Protein AF-A0A968JIL6-F1 (afdb_monomer_lite)

Structure (mmCIF, N/CA/C/O backbone):
data_AF-A0A968JIL6-F1
#
_entry.id   AF-A0A968JIL6-F1
#
loop_
_atom_site.group_PDB
_atom_site.id
_atom_site.type_symbol
_atom_site.label_atom_id
_atom_site.label_alt_id
_atom_site.label_comp_id
_atom_site.label_asym_id
_atom_site.label_entity_id
_atom_site.label_seq_id
_atom_site.pdbx_PDB_ins_code
_atom_site.Cartn_x
_atom_site.Cartn_y
_atom_site.Cartn_z
_atom_site.occupancy
_atom_site.B_iso_or_equiv
_atom_site.auth_seq_id
_atom_site.auth_comp_id
_atom_site.auth_asym_id
_atom_site.auth_atom_id
_atom_site.pdbx_PDB_model_num
ATOM 1 N N . MET A 1 1 ? 20.412 -13.135 -24.486 1.00 54.09 1 MET A N 1
ATOM 2 C CA . MET A 1 1 ? 20.621 -11.666 -24.495 1.00 54.09 1 MET A CA 1
ATOM 3 C C . MET A 1 1 ? 20.698 -11.055 -25.895 1.00 54.09 1 MET A C 1
ATOM 5 O O . MET A 1 1 ? 20.389 -9.881 -26.008 1.00 54.09 1 MET A O 1
ATOM 9 N N . LYS A 1 2 ? 21.068 -11.804 -26.952 1.00 57.59 2 LYS A N 1
ATOM 10 C CA . LYS A 1 2 ? 21.116 -11.286 -28.336 1.00 57.59 2 LYS A CA 1
ATOM 11 C C . LYS A 1 2 ? 19.761 -10.746 -28.823 1.00 57.59 2 LYS A C 1
ATOM 13 O O . LYS A 1 2 ? 19.690 -9.597 -29.221 1.00 57.59 2 LYS A O 1
ATOM 18 N N . MET A 1 3 ? 18.689 -11.516 -28.613 1.00 59.88 3 MET A N 1
ATOM 19 C CA . MET A 1 3 ? 17.320 -11.140 -28.994 1.00 59.88 3 MET A CA 1
ATOM 20 C C . MET A 1 3 ? 16.848 -9.838 -28.305 1.00 59.88 3 MET A C 1
ATOM 22 O O . MET A 1 3 ? 16.434 -8.901 -28.970 1.00 59.88 3 MET A O 1
ATOM 26 N N . TYR A 1 4 ? 17.044 -9.681 -26.989 1.00 59.09 4 TYR A N 1
ATOM 27 C CA . TYR A 1 4 ? 16.689 -8.431 -26.289 1.00 59.09 4 TYR A CA 1
ATOM 28 C C . TYR A 1 4 ? 17.515 -7.208 -26.716 1.00 59.09 4 TYR A C 1
ATOM 30 O O . TYR A 1 4 ? 17.026 -6.083 -26.662 1.00 59.09 4 TYR A O 1
ATOM 38 N N . ARG A 1 5 ? 18.759 -7.422 -27.160 1.00 60.75 5 ARG A N 1
ATOM 39 C CA . ARG A 1 5 ? 19.648 -6.357 -27.639 1.00 60.75 5 ARG A CA 1
ATOM 40 C C . ARG A 1 5 ? 19.346 -5.958 -29.089 1.00 60.75 5 ARG A C 1
ATOM 42 O O . ARG A 1 5 ? 19.522 -4.796 -29.425 1.00 60.75 5 ARG A O 1
ATOM 49 N N . GLU A 1 6 ? 18.861 -6.896 -29.905 1.00 63.88 6 GLU A N 1
ATOM 50 C CA . GLU A 1 6 ? 18.389 -6.668 -31.281 1.00 63.88 6 GLU A CA 1
ATOM 51 C C . GLU A 1 6 ? 17.061 -5.895 -31.316 1.00 63.88 6 GLU A C 1
ATOM 53 O O . GLU A 1 6 ? 16.893 -5.021 -32.159 1.00 63.88 6 GLU A O 1
ATOM 58 N N . PHE A 1 7 ? 16.156 -6.146 -30.364 1.00 64.38 7 PHE A N 1
ATOM 59 C CA . PHE A 1 7 ? 14.873 -5.436 -30.252 1.00 64.38 7 PHE A CA 1
ATOM 60 C C . PHE A 1 7 ? 14.900 -4.232 -29.290 1.00 64.38 7 PHE A C 1
ATOM 62 O O . PHE A 1 7 ? 13.859 -3.630 -29.035 1.00 64.38 7 PHE A O 1
ATOM 69 N N . GLY A 1 8 ? 16.066 -3.882 -28.729 1.00 63.75 8 GLY A N 1
ATOM 70 C CA . GLY A 1 8 ? 16.237 -2.726 -27.835 1.00 63.75 8 GLY A CA 1
ATOM 71 C C . GLY A 1 8 ? 15.401 -2.766 -26.547 1.00 63.75 8 GLY A C 1
ATOM 72 O O . GLY A 1 8 ? 15.274 -1.752 -25.869 1.00 63.75 8 GLY A O 1
ATOM 73 N N . VAL A 1 9 ? 14.816 -3.914 -26.199 1.00 62.34 9 VAL A N 1
ATOM 74 C CA . VAL A 1 9 ? 13.886 -4.063 -25.073 1.00 62.34 9 VAL A CA 1
ATOM 75 C C . VAL A 1 9 ? 14.630 -4.399 -23.787 1.00 62.34 9 VAL A C 1
ATOM 77 O O . VAL A 1 9 ? 15.361 -5.387 -23.706 1.00 62.34 9 VAL A O 1
ATOM 80 N N . ASN A 1 10 ? 14.405 -3.589 -22.749 1.00 64.31 10 ASN A N 1
ATOM 81 C CA . ASN A 1 10 ? 14.932 -3.842 -21.414 1.00 64.31 10 ASN A CA 1
ATOM 82 C C . ASN A 1 10 ? 13.965 -4.753 -20.629 1.00 64.31 10 ASN A C 1
ATOM 84 O O . ASN A 1 10 ? 12.862 -4.307 -20.302 1.00 64.31 10 ASN A O 1
ATOM 88 N N . PRO A 1 11 ? 14.355 -5.990 -20.262 1.00 62.59 11 PRO A N 1
ATOM 89 C CA . PRO A 1 11 ? 13.502 -6.889 -19.479 1.00 62.59 11 PRO A CA 1
ATOM 90 C C . PRO A 1 11 ? 13.146 -6.335 -18.087 1.00 62.59 11 PRO A C 1
ATOM 92 O O . PRO A 1 11 ? 12.176 -6.780 -17.483 1.00 62.59 11 PRO A O 1
ATOM 95 N N . LEU A 1 12 ? 13.888 -5.339 -17.586 1.00 69.56 12 LEU A N 1
ATOM 96 C CA . LEU A 1 12 ? 13.619 -4.657 -16.314 1.00 69.56 12 LEU A CA 1
ATOM 97 C C . LEU A 1 12 ? 12.732 -3.408 -16.460 1.00 69.56 12 LEU A C 1
ATOM 99 O O . LEU A 1 12 ? 12.401 -2.764 -15.465 1.00 69.56 12 LEU A O 1
ATOM 103 N N . GLY A 1 13 ? 12.310 -3.055 -17.678 1.00 66.62 13 GLY A N 1
ATOM 104 C CA . GLY A 1 13 ? 11.451 -1.889 -17.911 1.00 66.62 13 GLY A CA 1
ATOM 105 C C . GLY A 1 13 ? 10.107 -1.970 -17.176 1.00 66.62 13 GLY A C 1
ATOM 106 O O . GLY A 1 13 ? 9.560 -0.943 -16.792 1.00 66.62 13 GLY A O 1
ATOM 107 N N . GLY A 1 14 ? 9.608 -3.181 -16.905 1.00 69.25 14 GLY A N 1
ATOM 108 C CA . GLY A 1 14 ? 8.349 -3.392 -16.184 1.00 69.25 14 GLY A CA 1
ATOM 109 C C . GLY A 1 14 ? 8.410 -3.109 -14.678 1.00 69.25 14 GLY A C 1
ATOM 110 O O . GLY A 1 14 ? 7.404 -2.704 -14.102 1.00 69.25 14 GLY A O 1
ATOM 111 N N . CYS A 1 15 ? 9.568 -3.273 -14.024 1.00 75.94 15 CYS A N 1
ATOM 112 C CA . CYS A 1 15 ? 9.707 -3.025 -12.581 1.00 75.94 15 CYS A CA 1
ATOM 113 C C . CYS A 1 15 ? 10.138 -1.588 -12.246 1.00 75.94 15 CYS A C 1
ATOM 115 O O . CYS A 1 15 ? 9.992 -1.150 -11.106 1.00 75.94 15 CYS A O 1
ATOM 117 N N . PHE A 1 16 ? 10.636 -0.830 -13.225 1.00 75.88 16 PHE A N 1
ATOM 118 C CA . PHE A 1 16 ? 11.068 0.557 -13.034 1.00 75.88 16 PHE A CA 1
ATOM 119 C C . PHE A 1 16 ? 9.941 1.506 -12.562 1.00 75.88 16 PHE A C 1
ATOM 121 O O . PHE A 1 16 ? 10.169 2.254 -11.609 1.00 75.88 16 PHE A O 1
ATOM 128 N N . PRO A 1 17 ? 8.706 1.438 -13.103 1.00 77.12 17 PRO A N 1
ATOM 129 C CA . PRO A 1 17 ? 7.586 2.236 -12.599 1.00 77.12 17 PRO A CA 1
ATOM 130 C C . PRO A 1 17 ? 7.229 1.914 -11.144 1.00 77.12 17 PRO A C 1
ATOM 132 O O . PRO A 1 17 ? 6.874 2.809 -10.381 1.00 77.12 17 PRO A O 1
ATOM 135 N N . MET A 1 18 ? 7.366 0.647 -10.734 1.00 78.81 18 MET A N 1
ATOM 136 C CA . MET A 1 18 ? 7.111 0.247 -9.348 1.00 78.81 18 MET A CA 1
ATOM 137 C C . MET A 1 18 ? 8.137 0.862 -8.398 1.00 78.81 18 MET A C 1
ATOM 139 O O . MET A 1 18 ? 7.758 1.384 -7.354 1.00 78.81 18 MET A O 1
ATOM 143 N N . LEU A 1 19 ? 9.420 0.856 -8.773 1.00 81.94 19 LEU A N 1
ATOM 144 C CA . LEU A 1 19 ? 10.487 1.452 -7.966 1.00 81.94 19 LEU A CA 1
ATOM 145 C C . LEU A 1 19 ? 10.309 2.961 -7.794 1.00 81.94 19 LEU A C 1
ATOM 147 O O . LEU A 1 19 ? 10.467 3.466 -6.685 1.00 81.94 19 LEU A O 1
ATOM 151 N N . LEU A 1 20 ? 9.927 3.671 -8.858 1.00 85.56 20 LEU A N 1
ATOM 152 C CA . LEU A 1 20 ? 9.674 5.111 -8.789 1.00 85.56 20 LEU A CA 1
ATOM 153 C C . LEU A 1 20 ? 8.472 5.453 -7.891 1.00 85.56 20 LEU A C 1
ATOM 155 O O . LEU A 1 20 ? 8.445 6.512 -7.272 1.00 85.56 20 LEU A O 1
ATOM 159 N N . GLN A 1 21 ? 7.494 4.552 -7.793 1.00 84.81 21 GLN A N 1
ATOM 160 C CA . GLN A 1 21 ? 6.277 4.735 -7.003 1.00 84.81 21 GLN A CA 1
ATOM 161 C C . GLN A 1 21 ? 6.457 4.363 -5.512 1.00 84.81 21 GLN A C 1
ATOM 163 O O . GLN A 1 21 ? 5.681 4.823 -4.671 1.00 84.81 21 GLN A O 1
ATOM 168 N N . MET A 1 22 ? 7.484 3.582 -5.146 1.00 88.44 22 MET A N 1
ATOM 169 C CA . MET A 1 22 ? 7.766 3.172 -3.755 1.00 88.44 22 MET A CA 1
ATOM 170 C C . MET A 1 22 ? 7.825 4.332 -2.737 1.00 88.44 22 MET A C 1
ATOM 172 O O . MET A 1 22 ? 7.226 4.195 -1.667 1.00 88.44 22 MET A O 1
ATOM 176 N N . PRO A 1 23 ? 8.475 5.483 -3.019 1.00 89.00 23 PRO A N 1
ATOM 177 C CA . PRO A 1 23 ? 8.532 6.603 -2.077 1.00 89.00 23 PRO A CA 1
ATOM 178 C C . PRO A 1 23 ? 7.151 7.171 -1.740 1.00 89.00 23 PRO A C 1
ATOM 180 O O . PRO A 1 23 ? 6.895 7.541 -0.596 1.00 89.00 23 PRO A O 1
ATOM 183 N N . ILE A 1 24 ? 6.244 7.198 -2.720 1.00 88.31 24 ILE A N 1
ATOM 184 C CA . ILE A 1 24 ? 4.881 7.709 -2.541 1.00 88.31 24 ILE A CA 1
ATOM 185 C C . ILE A 1 24 ? 4.081 6.760 -1.643 1.00 88.31 24 ILE A C 1
ATOM 187 O O . ILE A 1 24 ? 3.414 7.214 -0.716 1.00 88.31 24 ILE A O 1
ATOM 191 N N . TRP A 1 25 ? 4.193 5.442 -1.848 1.00 86.81 25 TRP A N 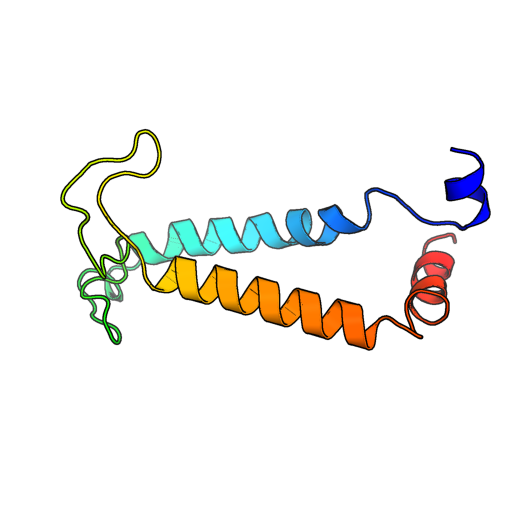1
ATOM 192 C CA . TRP A 1 25 ? 3.568 4.459 -0.952 1.00 86.81 25 TRP A CA 1
ATOM 193 C C . TRP A 1 25 ? 4.075 4.582 0.480 1.00 86.81 25 TRP A C 1
ATOM 195 O O . TRP A 1 25 ? 3.278 4.560 1.417 1.00 86.81 25 TRP A O 1
ATOM 205 N N . PHE A 1 26 ? 5.386 4.750 0.654 1.00 87.62 26 PHE A N 1
ATOM 206 C CA . PHE A 1 26 ? 5.977 4.911 1.977 1.00 87.62 26 PHE A CA 1
ATOM 207 C C . PHE A 1 26 ? 5.486 6.188 2.673 1.00 87.62 26 PHE A C 1
ATOM 209 O O . PHE A 1 26 ? 5.135 6.152 3.854 1.00 87.62 26 PHE A O 1
ATOM 216 N N . ALA A 1 27 ? 5.404 7.299 1.936 1.00 89.38 27 ALA A N 1
ATOM 217 C CA . ALA A 1 27 ? 4.870 8.555 2.450 1.00 89.38 27 ALA A CA 1
ATOM 218 C C . ALA A 1 27 ? 3.415 8.402 2.918 1.00 89.38 27 ALA A C 1
ATOM 220 O O . ALA A 1 27 ? 3.092 8.789 4.040 1.00 89.38 27 ALA A O 1
ATOM 221 N N . LEU A 1 28 ? 2.557 7.776 2.107 1.00 87.12 28 LEU A N 1
ATOM 222 C CA . LEU A 1 28 ? 1.151 7.548 2.449 1.00 87.12 28 LEU A CA 1
ATOM 223 C C . LEU A 1 28 ? 0.996 6.619 3.660 1.00 87.12 28 LEU A C 1
ATOM 225 O O . LEU A 1 28 ? 0.268 6.953 4.592 1.00 87.12 28 LEU A O 1
ATOM 229 N N . TYR A 1 29 ? 1.734 5.506 3.702 1.00 85.44 29 TYR A N 1
ATOM 230 C CA . TYR A 1 29 ? 1.707 4.567 4.828 1.00 85.44 29 TYR A CA 1
ATOM 231 C C . TYR A 1 29 ? 2.104 5.227 6.155 1.00 85.44 29 TYR A C 1
ATOM 233 O O . TYR A 1 29 ? 1.553 4.908 7.206 1.00 85.44 29 TYR A O 1
ATOM 241 N N . ARG A 1 30 ? 3.047 6.174 6.120 1.00 86.19 30 ARG A N 1
ATOM 242 C CA . ARG A 1 30 ? 3.469 6.927 7.307 1.00 86.19 30 ARG A CA 1
ATOM 243 C C . ARG A 1 30 ? 2.484 8.040 7.676 1.00 86.19 30 ARG A C 1
ATOM 245 O O . ARG A 1 30 ? 2.355 8.341 8.860 1.00 86.19 30 ARG A O 1
ATOM 252 N N . PHE A 1 31 ? 1.835 8.652 6.687 1.00 86.38 31 PHE A N 1
ATOM 253 C CA . PHE A 1 31 ? 0.963 9.813 6.858 1.00 86.38 31 PHE A CA 1
ATOM 254 C C . PHE A 1 31 ? -0.380 9.462 7.510 1.00 86.38 31 PHE A C 1
ATOM 256 O O . PHE A 1 31 ? -0.743 10.101 8.496 1.00 86.38 31 PHE A O 1
ATOM 263 N N . PHE A 1 32 ? -1.083 8.431 7.024 1.00 82.69 32 PHE A N 1
ATOM 264 C CA . PHE A 1 32 ? -2.423 8.083 7.527 1.00 82.69 32 PHE A CA 1
ATOM 265 C C . PHE A 1 32 ? -2.472 7.792 9.040 1.00 82.69 32 PHE A C 1
ATOM 267 O O . PHE A 1 32 ? -3.372 8.306 9.700 1.00 82.69 32 PHE A O 1
ATOM 274 N N . PRO A 1 33 ? -1.506 7.066 9.641 1.00 80.94 33 PRO A N 1
ATOM 275 C CA . PRO A 1 33 ? -1.484 6.860 11.091 1.00 80.94 33 PRO A CA 1
ATOM 276 C C . PRO A 1 33 ? -0.971 8.069 11.890 1.00 80.94 33 PRO A C 1
ATOM 278 O O . PRO A 1 33 ? -1.214 8.156 13.091 1.00 80.94 33 PRO A O 1
ATOM 281 N N . ALA A 1 34 ? -0.202 8.970 11.265 1.00 83.31 34 ALA A N 1
ATOM 282 C CA . ALA A 1 34 ? 0.408 10.117 11.943 1.00 83.31 34 ALA A CA 1
ATOM 283 C C . ALA A 1 34 ? -0.531 11.328 12.035 1.00 83.31 34 ALA A C 1
ATOM 285 O O . ALA A 1 34 ? -0.424 12.127 12.966 1.00 83.31 34 ALA A O 1
ATOM 286 N N . ALA A 1 35 ? -1.442 11.476 11.078 1.00 83.25 35 ALA A N 1
ATOM 287 C CA . ALA A 1 35 ? -2.416 12.553 11.065 1.00 83.25 35 ALA A CA 1
ATOM 288 C C . ALA A 1 35 ? -3.567 12.262 12.047 1.00 83.25 35 ALA A C 1
ATOM 290 O O . ALA A 1 35 ? -4.323 11.304 11.898 1.00 83.25 35 ALA A O 1
ATOM 291 N N . ILE A 1 36 ? -3.700 13.124 13.060 1.00 76.75 36 ILE A N 1
ATOM 292 C CA . ILE A 1 36 ? -4.675 12.983 14.157 1.00 76.75 36 ILE A CA 1
ATOM 293 C C . ILE A 1 36 ? -6.121 13.029 13.640 1.00 76.75 36 ILE A C 1
ATOM 295 O O . ILE A 1 36 ? -6.989 12.366 14.196 1.00 76.75 36 ILE A O 1
ATOM 299 N N . GLU A 1 37 ? -6.366 13.760 12.555 1.00 77.50 37 GLU A N 1
ATOM 300 C CA . GLU A 1 37 ? -7.692 13.935 11.948 1.00 77.50 37 GLU A CA 1
ATOM 301 C C . GLU A 1 37 ? -8.271 12.644 11.357 1.00 77.50 37 GLU A C 1
ATOM 303 O O . GLU A 1 37 ? -9.487 12.490 11.301 1.00 77.50 37 GLU A O 1
ATOM 308 N N . PHE A 1 38 ? -7.420 11.699 10.945 1.00 75.25 38 PHE A N 1
ATOM 309 C CA . PHE A 1 38 ? -7.860 10.414 10.388 1.00 75.25 38 PHE A CA 1
ATOM 310 C C . PHE A 1 38 ? -8.005 9.321 11.449 1.00 75.25 38 PHE A C 1
ATOM 312 O O . PHE A 1 38 ? -8.494 8.229 11.153 1.00 75.25 38 PHE A O 1
ATOM 319 N N . ARG A 1 39 ? -7.613 9.602 12.697 1.00 76.62 39 ARG A N 1
ATOM 320 C CA . ARG A 1 39 ? -7.762 8.669 13.810 1.00 76.62 39 ARG A CA 1
ATOM 321 C C . ARG A 1 39 ? -9.233 8.579 14.198 1.00 76.62 39 ARG A C 1
ATOM 323 O O . ARG A 1 39 ? -9.815 9.576 14.609 1.00 76.62 39 ARG A O 1
ATOM 330 N N . GLN A 1 40 ? -9.814 7.382 14.096 1.00 77.25 40 GLN A N 1
ATOM 331 C CA . GLN A 1 40 ? -11.243 7.130 14.354 1.00 77.25 40 GLN A CA 1
ATOM 332 C C . GLN A 1 40 ? -12.188 7.890 13.405 1.00 77.25 40 GLN A C 1
ATOM 334 O O . GLN A 1 40 ? -13.385 8.000 13.670 1.00 77.25 40 GLN A O 1
ATOM 339 N N . ALA A 1 41 ? -11.669 8.412 12.291 1.00 81.62 41 ALA A N 1
ATOM 340 C CA . ALA A 1 41 ? -12.508 8.927 11.223 1.00 81.62 41 ALA A CA 1
ATOM 341 C C . ALA A 1 41 ? -13.132 7.745 10.475 1.00 81.62 41 ALA A C 1
ATOM 343 O O . ALA A 1 41 ? -12.431 6.787 10.151 1.00 81.62 41 ALA A O 1
ATOM 344 N N . SER A 1 42 ? -14.431 7.825 10.186 1.00 82.06 42 SER A N 1
ATOM 345 C CA . SER A 1 42 ? -15.132 6.815 9.391 1.00 82.06 42 SER A CA 1
ATOM 346 C C . SER A 1 42 ? -15.234 7.246 7.928 1.00 82.06 42 SER A C 1
ATOM 348 O O . SER A 1 42 ? -15.468 8.416 7.624 1.00 82.06 42 SER A O 1
ATOM 350 N N . PHE A 1 43 ? -15.061 6.300 7.006 1.00 79.69 43 PHE A N 1
ATOM 351 C CA . PHE A 1 43 ? -15.259 6.505 5.573 1.00 79.69 43 PHE A CA 1
ATOM 352 C C . PHE A 1 43 ? -15.921 5.278 4.955 1.00 79.69 43 PHE A C 1
ATOM 354 O O . PHE A 1 43 ? -15.357 4.184 4.968 1.00 79.69 43 PHE A O 1
ATOM 361 N N . LEU A 1 44 ? -17.098 5.481 4.361 1.00 85.19 44 LEU A N 1
ATOM 362 C CA . LEU A 1 44 ? -17.908 4.438 3.729 1.00 85.19 44 LEU A CA 1
ATOM 363 C C . LEU A 1 44 ? -18.164 3.250 4.677 1.00 85.19 44 LEU A C 1
ATOM 365 O O . LEU A 1 44 ? -19.055 3.326 5.516 1.00 85.19 44 LEU A O 1
ATOM 369 N N . TRP A 1 45 ? -17.401 2.166 4.539 1.00 81.31 45 TRP A N 1
ATOM 370 C CA . TRP A 1 45 ? -17.497 0.951 5.356 1.00 81.31 45 TRP A CA 1
ATOM 371 C C . TRP A 1 45 ? -16.397 0.841 6.423 1.00 81.31 45 TRP A C 1
ATOM 373 O O . TRP A 1 45 ? -16.536 0.047 7.350 1.00 81.31 45 TRP A O 1
ATOM 383 N N . ALA A 1 46 ? -15.322 1.626 6.313 1.00 81.81 46 ALA A N 1
ATOM 384 C CA . ALA A 1 46 ? -14.229 1.630 7.274 1.00 81.81 46 ALA A CA 1
ATOM 385 C C . ALA A 1 46 ? -14.569 2.560 8.444 1.00 81.81 46 ALA A C 1
ATOM 387 O O . ALA A 1 46 ? -14.845 3.746 8.258 1.00 81.81 46 ALA A O 1
ATOM 388 N N . SER A 1 47 ? -14.535 2.027 9.664 1.00 76.25 47 SER A N 1
ATOM 389 C CA . SER A 1 47 ? -14.817 2.784 10.890 1.00 76.25 47 SER A CA 1
ATOM 390 C C . SER A 1 47 ? -13.624 3.597 11.406 1.00 76.25 47 SER A C 1
ATOM 392 O O . SER A 1 47 ? -13.818 4.487 12.227 1.00 76.25 47 SER A O 1
ATOM 394 N N . ASP A 1 48 ? -12.405 3.287 10.958 1.00 78.75 48 ASP A N 1
ATOM 395 C CA . ASP A 1 48 ? -11.179 3.995 11.337 1.00 78.75 48 ASP A CA 1
ATOM 396 C C . ASP A 1 48 ? -10.188 4.001 10.165 1.00 78.75 48 ASP A 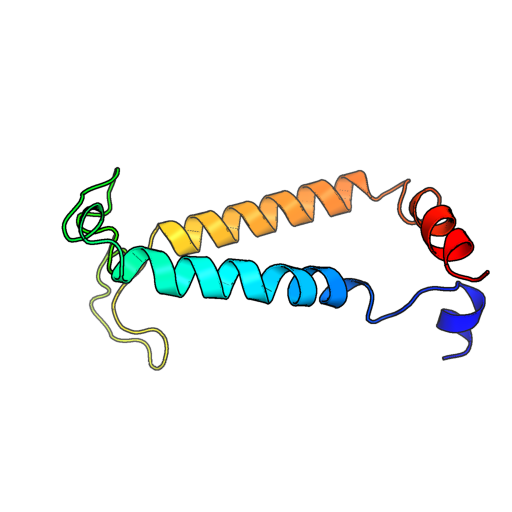C 1
ATOM 398 O O . ASP A 1 48 ? -9.800 2.940 9.679 1.00 78.75 48 ASP A O 1
ATOM 402 N N . LEU A 1 49 ? -9.774 5.189 9.718 1.00 78.19 49 LEU A N 1
ATOM 403 C CA . LEU A 1 49 ? -8.866 5.372 8.576 1.00 78.19 49 LEU A CA 1
ATOM 404 C C . LEU A 1 49 ? -7.389 5.274 8.960 1.00 78.19 49 LEU A C 1
ATOM 406 O O . LEU A 1 49 ? -6.529 5.162 8.088 1.00 78.19 49 LEU A O 1
ATOM 410 N N . SER A 1 50 ? -7.083 5.318 10.256 1.00 77.38 50 SER A N 1
ATOM 411 C CA . SER A 1 50 ? -5.715 5.188 10.760 1.00 77.38 50 SER A CA 1
ATOM 412 C C . SER A 1 50 ? -5.249 3.734 10.884 1.00 77.38 50 SER A C 1
ATOM 414 O O . SER A 1 50 ? -4.055 3.484 11.057 1.00 77.38 50 SER A O 1
ATOM 416 N N . SER A 1 51 ? -6.177 2.776 10.789 1.00 78.06 51 SER A N 1
ATOM 417 C CA . SER A 1 51 ? -5.914 1.341 10.898 1.00 78.06 51 SER A CA 1
ATOM 418 C C . SER A 1 51 ? -6.401 0.575 9.663 1.00 78.06 51 SER A C 1
ATOM 420 O O . SER A 1 51 ? -6.909 1.153 8.704 1.00 78.06 51 SER A O 1
ATOM 422 N N . TYR A 1 52 ? -6.157 -0.734 9.641 1.00 74.75 52 TYR A N 1
ATOM 423 C CA . TYR A 1 52 ? -6.567 -1.588 8.531 1.00 74.75 52 TYR A CA 1
ATOM 424 C C . TYR A 1 52 ? -8.093 -1.752 8.490 1.00 74.75 52 TYR A C 1
ATOM 426 O O . TYR A 1 52 ? -8.759 -1.853 9.519 1.00 74.75 52 TYR A O 1
ATOM 434 N N . ASP A 1 53 ? -8.640 -1.829 7.277 1.00 83.06 53 ASP A N 1
ATOM 435 C CA . ASP A 1 53 ? -10.069 -2.047 7.053 1.00 83.06 53 ASP A CA 1
ATOM 436 C C . ASP A 1 53 ? -10.472 -3.501 7.354 1.00 83.06 53 ASP A C 1
ATOM 438 O O . ASP A 1 53 ? -9.771 -4.444 6.967 1.00 83.06 53 ASP A O 1
ATOM 442 N N . VAL A 1 54 ? -11.616 -3.691 8.017 1.00 82.94 54 VAL A N 1
ATOM 443 C CA . VAL A 1 54 ? -12.159 -5.003 8.403 1.00 82.94 54 VAL A CA 1
ATOM 444 C C . VAL A 1 54 ? -13.602 -5.103 7.923 1.00 82.94 54 VAL A C 1
ATOM 446 O O . VAL A 1 54 ? -14.534 -4.740 8.637 1.00 82.94 54 VAL A O 1
ATOM 449 N N . PHE A 1 55 ? -13.787 -5.638 6.718 1.00 81.88 55 PHE A N 1
ATOM 450 C CA . PHE A 1 55 ? -15.112 -5.840 6.132 1.00 81.88 55 PHE A CA 1
ATOM 451 C C . PHE A 1 55 ? -15.765 -7.137 6.622 1.00 81.88 55 PHE A C 1
ATOM 453 O O . PHE A 1 55 ? -16.935 -7.153 6.994 1.00 81.88 55 PHE A O 1
ATOM 460 N N . ALA A 1 56 ? -14.999 -8.229 6.665 1.00 80.38 56 ALA A N 1
ATOM 461 C CA . ALA A 1 56 ? -15.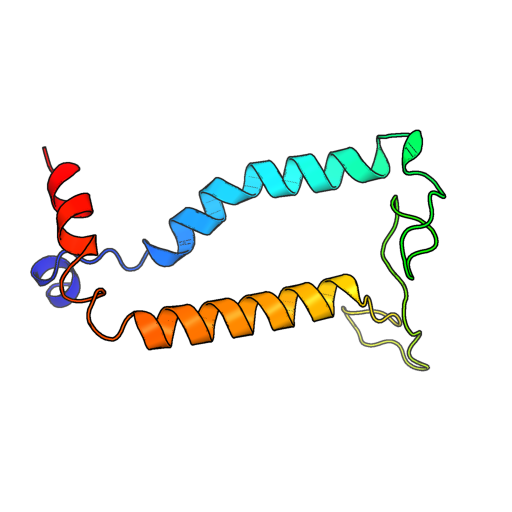457 -9.510 7.191 1.00 80.38 56 ALA A CA 1
ATOM 462 C C . ALA A 1 56 ? -14.358 -10.177 8.019 1.00 80.38 56 ALA A C 1
ATOM 464 O O . ALA A 1 56 ? -13.183 -10.149 7.650 1.00 80.38 56 ALA A O 1
ATOM 465 N N . LYS A 1 57 ? -14.745 -10.796 9.137 1.00 81.62 57 LYS A N 1
ATOM 466 C CA . LYS A 1 57 ? -13.858 -11.650 9.931 1.00 81.62 57 LYS A CA 1
ATOM 467 C C . LYS A 1 57 ? -14.093 -13.103 9.539 1.00 81.62 57 LYS A C 1
ATOM 469 O O . LYS A 1 57 ? -15.228 -13.574 9.545 1.00 81.62 57 LYS A O 1
ATOM 474 N N . LEU A 1 58 ? -13.022 -13.793 9.178 1.00 81.75 58 LEU A N 1
ATOM 475 C CA . LEU A 1 58 ? -13.023 -15.224 8.927 1.00 81.75 58 LEU A CA 1
ATOM 476 C C . LEU A 1 58 ? -13.104 -15.965 10.273 1.00 81.75 58 LEU A C 1
ATOM 478 O O . LEU A 1 58 ? -12.448 -15.557 11.231 1.00 81.75 58 LEU A O 1
ATOM 482 N N . PRO A 1 59 ? -13.873 -17.065 10.368 1.00 80.19 59 PRO A N 1
ATOM 483 C CA . PRO A 1 59 ? -13.940 -17.879 11.583 1.00 80.19 59 PRO A CA 1
ATOM 484 C C . PRO A 1 59 ? -12.679 -18.732 11.809 1.00 80.19 59 PRO A C 1
ATOM 486 O O . PRO A 1 59 ? -12.592 -19.448 12.802 1.00 80.19 59 PRO A O 1
ATOM 489 N N . PHE A 1 60 ? -11.712 -18.676 10.892 1.00 80.81 60 PHE A N 1
ATOM 490 C CA . PHE A 1 60 ? -10.429 -19.365 10.961 1.00 80.81 60 PHE A CA 1
ATOM 491 C C . PHE A 1 60 ? -9.298 -18.391 10.625 1.00 80.81 60 PHE A C 1
ATOM 493 O O . PHE A 1 60 ? -9.467 -17.478 9.814 1.00 80.81 60 PHE A O 1
ATOM 500 N N . GLU A 1 61 ? -8.137 -18.601 11.237 1.00 79.50 61 G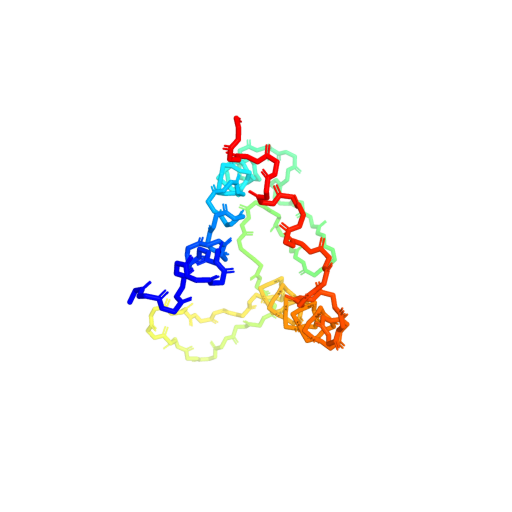LU A N 1
ATOM 501 C CA . GLU A 1 61 ? -6.937 -17.819 10.954 1.00 79.50 61 GLU A CA 1
ATOM 502 C C . GLU A 1 61 ? -6.108 -18.526 9.888 1.00 79.50 61 GLU A C 1
ATOM 504 O O . GLU A 1 61 ? -5.702 -19.678 10.051 1.00 79.50 61 GLU A O 1
ATOM 509 N N . ILE A 1 62 ? -5.853 -17.835 8.780 1.00 81.25 62 ILE A N 1
ATO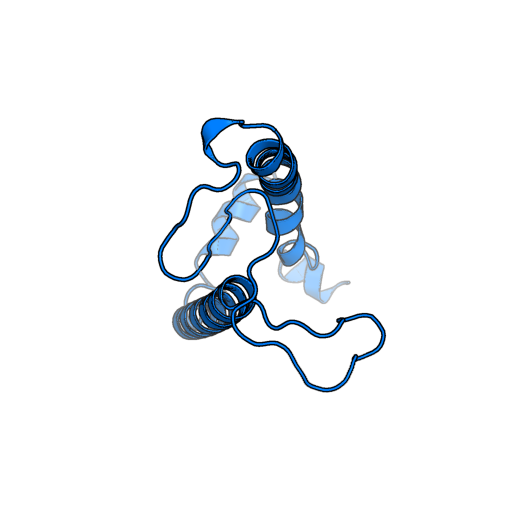M 510 C CA . ILE A 1 62 ? -4.927 -18.323 7.764 1.00 81.25 62 ILE A CA 1
ATOM 511 C C . ILE A 1 62 ? -3.514 -17.899 8.199 1.00 81.25 62 ILE A C 1
ATOM 513 O O . ILE A 1 62 ? -3.292 -16.703 8.428 1.00 81.25 62 ILE A O 1
ATOM 517 N N . PRO A 1 63 ? -2.539 -18.824 8.289 1.00 78.19 63 PRO A N 1
ATOM 518 C CA . PRO A 1 63 ? -1.154 -18.463 8.572 1.00 78.19 63 PRO A CA 1
ATOM 519 C C . PRO A 1 63 ? -0.668 -17.408 7.564 1.00 78.19 63 PRO A C 1
ATOM 521 O O . PRO A 1 63 ? -0.914 -17.545 6.369 1.00 78.19 63 PRO A O 1
ATOM 524 N N . PHE A 1 64 ? 0.010 -16.360 8.040 1.00 79.00 64 PHE A N 1
ATOM 525 C CA . PHE A 1 64 ? 0.506 -15.195 7.274 1.00 79.00 64 PHE A CA 1
ATOM 526 C C . PHE A 1 64 ? -0.525 -14.160 6.790 1.00 79.00 64 PHE A C 1
ATOM 528 O O . PHE A 1 64 ? -0.138 -13.014 6.577 1.00 79.00 64 PHE A O 1
ATOM 535 N N . TYR A 1 65 ? -1.805 -14.507 6.641 1.00 75.56 65 TYR A N 1
ATOM 536 C CA . TYR A 1 65 ? -2.849 -13.569 6.189 1.00 75.56 65 TYR A CA 1
ATOM 537 C C . TYR A 1 65 ? -3.693 -13.013 7.348 1.00 75.56 65 TYR A C 1
ATOM 539 O O . TYR A 1 65 ? -4.126 -11.864 7.316 1.00 75.56 65 TYR A O 1
ATOM 547 N N . GLY A 1 66 ? -3.879 -13.803 8.407 1.00 80.62 66 GLY A N 1
ATOM 548 C CA . GLY A 1 66 ? -4.729 -13.455 9.543 1.00 80.62 66 GLY A CA 1
ATOM 549 C C . GLY A 1 66 ? -6.194 -13.846 9.332 1.00 80.62 66 GLY A C 1
ATOM 550 O O . GLY A 1 66 ? -6.519 -14.684 8.490 1.00 80.62 66 GLY A O 1
ATOM 551 N N . ALA A 1 67 ? -7.074 -13.260 10.148 1.00 80.44 67 ALA A N 1
ATOM 552 C CA . ALA A 1 67 ? -8.498 -13.608 10.229 1.00 80.44 67 ALA A CA 1
ATOM 553 C C . ALA A 1 67 ? -9.437 -12.531 9.655 1.00 80.44 67 ALA A C 1
ATOM 555 O O . ALA A 1 67 ? -10.640 -12.573 9.902 1.00 80.44 67 ALA A O 1
ATOM 556 N N . HIS A 1 68 ? -8.923 -11.524 8.949 1.00 83.62 68 HIS A N 1
ATOM 557 C CA . HIS A 1 68 ? -9.733 -10.411 8.453 1.00 83.62 68 HIS A CA 1
ATOM 558 C C . HIS A 1 68 ? -9.606 -10.258 6.942 1.00 83.62 68 HIS A C 1
ATOM 560 O O . HIS A 1 68 ? -8.556 -10.508 6.361 1.00 83.62 68 HIS A O 1
ATOM 566 N N . ILE A 1 69 ? -10.699 -9.831 6.319 1.00 84.06 69 ILE A N 1
ATOM 567 C CA . ILE A 1 69 ? -10.768 -9.481 4.907 1.00 84.06 69 ILE A CA 1
ATOM 568 C C . ILE A 1 69 ? -10.967 -7.970 4.816 1.00 84.06 69 ILE A C 1
ATOM 570 O O . ILE A 1 69 ? -11.966 -7.442 5.313 1.00 84.06 69 ILE A O 1
ATOM 574 N N . SER A 1 70 ? -10.028 -7.286 4.166 1.00 87.88 70 SER A N 1
ATOM 575 C CA . SER A 1 70 ? -10.118 -5.854 3.869 1.00 87.88 70 SER A CA 1
ATOM 576 C C . SER A 1 70 ? -10.760 -5.636 2.500 1.00 87.88 70 SER A C 1
ATOM 578 O O . SER A 1 70 ? -10.319 -6.203 1.501 1.00 87.88 70 SER A O 1
ATOM 580 N N . MET A 1 71 ? -11.780 -4.783 2.415 1.00 86.56 71 MET A N 1
ATOM 581 C CA . MET A 1 71 ? -12.452 -4.519 1.139 1.00 86.56 71 MET A CA 1
ATOM 582 C C . MET A 1 71 ? -11.591 -3.628 0.236 1.00 86.56 71 MET A C 1
ATOM 584 O O . MET A 1 71 ? -11.563 -3.814 -0.980 1.00 86.56 71 MET A O 1
ATOM 588 N N . PHE A 1 72 ? -10.811 -2.710 0.820 1.00 88.19 72 PHE A N 1
ATOM 589 C CA . PHE A 1 72 ? -9.877 -1.872 0.059 1.00 88.19 72 PHE A CA 1
ATOM 590 C C . PHE A 1 72 ? -8.828 -2.685 -0.712 1.00 88.19 72 PHE A C 1
ATOM 592 O O . PHE A 1 72 ? -8.516 -2.346 -1.853 1.00 88.19 72 PHE A O 1
ATOM 599 N N . THR A 1 73 ? -8.308 -3.775 -0.137 1.00 87.81 73 THR A N 1
ATOM 600 C CA . THR A 1 73 ? -7.305 -4.614 -0.815 1.00 87.81 73 THR A CA 1
ATOM 601 C C . THR A 1 73 ? -7.922 -5.398 -1.971 1.00 87.81 73 THR A C 1
ATOM 603 O O . THR A 1 73 ? -7.306 -5.508 -3.031 1.00 87.81 73 THR A O 1
ATOM 606 N N . ILE A 1 74 ? -9.164 -5.867 -1.815 1.00 90.44 74 ILE A N 1
ATOM 607 C CA . ILE A 1 74 ? -9.928 -6.527 -2.882 1.00 90.44 74 ILE A CA 1
ATOM 608 C C . ILE A 1 74 ? -10.197 -5.553 -4.030 1.00 90.44 74 ILE A C 1
ATOM 610 O O . ILE A 1 74 ? -9.943 -5.880 -5.188 1.00 90.44 74 ILE A O 1
ATOM 614 N N . LEU A 1 75 ? -10.669 -4.343 -3.726 1.00 90.25 75 LEU A N 1
ATOM 615 C CA . LEU A 1 75 ? -10.936 -3.321 -4.738 1.00 90.25 75 LEU A CA 1
ATOM 616 C C . LEU A 1 75 ? -9.668 -2.924 -5.492 1.00 90.25 75 LEU A C 1
ATOM 618 O O . LEU A 1 75 ? -9.699 -2.806 -6.719 1.00 90.25 75 LEU A O 1
ATOM 622 N N . TRP A 1 76 ? -8.546 -2.766 -4.788 1.00 89.00 76 TRP A N 1
ATOM 623 C CA . TRP A 1 76 ? -7.252 -2.503 -5.411 1.00 89.00 76 TRP A CA 1
ATOM 624 C C . TRP A 1 76 ? -6.824 -3.645 -6.344 1.00 89.00 76 TRP A C 1
ATOM 626 O O . TRP A 1 76 ? -6.416 -3.389 -7.480 1.00 89.00 76 TRP A O 1
ATOM 636 N N . ALA A 1 77 ? -6.981 -4.901 -5.915 1.00 90.06 77 ALA A N 1
ATOM 637 C CA . ALA A 1 77 ? -6.649 -6.068 -6.728 1.00 90.06 77 ALA A CA 1
ATOM 638 C C . ALA A 1 77 ? -7.523 -6.155 -7.990 1.00 90.06 77 ALA A C 1
ATOM 640 O O . ALA A 1 77 ? -6.996 -6.280 -9.096 1.00 90.06 77 ALA A O 1
ATOM 641 N N . ILE A 1 78 ? -8.845 -6.013 -7.849 1.00 94.31 78 ILE A N 1
ATOM 642 C CA . ILE A 1 78 ? -9.787 -6.015 -8.979 1.00 94.31 78 ILE A CA 1
ATOM 643 C C . ILE A 1 78 ? -9.454 -4.880 -9.948 1.00 94.31 78 ILE A C 1
ATOM 645 O O . ILE A 1 78 ? -9.355 -5.113 -11.151 1.00 94.31 78 ILE A O 1
ATOM 649 N N . SER A 1 79 ? -9.225 -3.670 -9.437 1.00 90.75 79 SER A N 1
ATOM 650 C CA . SER A 1 79 ? -8.897 -2.504 -10.266 1.00 90.75 79 SER A CA 1
ATOM 651 C C . SER A 1 79 ? -7.598 -2.714 -11.038 1.00 90.75 79 SER A C 1
ATOM 653 O O . SER A 1 79 ? -7.529 -2.398 -12.223 1.00 90.75 79 SER A O 1
ATOM 655 N N . THR A 1 80 ? -6.587 -3.308 -10.400 1.00 87.38 80 THR A N 1
ATOM 656 C CA . THR A 1 80 ? -5.303 -3.615 -11.040 1.00 87.38 80 THR A CA 1
ATOM 657 C C . THR A 1 80 ? -5.465 -4.669 -12.131 1.00 87.38 80 THR A C 1
ATOM 659 O O . THR A 1 80 ? -4.906 -4.511 -13.215 1.00 87.38 80 THR A O 1
ATOM 662 N N . ILE A 1 81 ? -6.265 -5.714 -11.899 1.00 91.44 81 ILE A N 1
ATOM 663 C CA . ILE A 1 81 ? -6.556 -6.740 -12.910 1.00 91.44 81 ILE A CA 1
ATOM 664 C C . ILE A 1 81 ? -7.305 -6.122 -14.093 1.00 91.44 81 ILE A C 1
ATOM 666 O O . ILE A 1 81 ? -6.907 -6.330 -15.235 1.00 91.44 81 ILE A O 1
ATOM 670 N N . VAL A 1 82 ? -8.344 -5.323 -13.840 1.00 92.62 82 VAL A N 1
ATOM 671 C CA . VAL A 1 82 ? -9.113 -4.643 -14.893 1.00 92.62 82 VAL A CA 1
ATOM 672 C C . VAL A 1 82 ? -8.222 -3.697 -15.692 1.00 92.62 82 VAL A C 1
ATOM 674 O O . VAL A 1 82 ? -8.239 -3.751 -16.919 1.00 92.62 82 VAL A O 1
ATOM 677 N N . TYR A 1 83 ? -7.410 -2.877 -15.020 1.00 83.25 83 TYR A N 1
ATOM 678 C CA . TYR A 1 83 ? -6.448 -1.987 -15.667 1.00 83.25 83 TYR A CA 1
ATOM 679 C C . TYR A 1 83 ? -5.457 -2.770 -16.527 1.00 83.25 83 TYR A C 1
ATOM 681 O O . TYR A 1 83 ? -5.227 -2.408 -17.677 1.00 83.25 83 TYR A O 1
ATOM 689 N N . THR A 1 84 ? -4.916 -3.869 -16.000 1.00 84.00 84 THR A N 1
ATOM 690 C CA . THR A 1 84 ? -3.959 -4.716 -16.720 1.00 84.00 84 THR A CA 1
ATOM 691 C C . THR A 1 84 ? -4.610 -5.332 -17.950 1.00 84.00 84 THR A C 1
ATOM 693 O O . THR A 1 84 ? -4.075 -5.206 -19.041 1.00 84.00 84 THR A O 1
ATOM 696 N N . VAL A 1 85 ? -5.800 -5.918 -17.818 1.00 87.12 85 VAL A N 1
ATOM 697 C CA . VAL A 1 85 ? -6.534 -6.519 -18.939 1.00 87.12 85 VAL A CA 1
ATOM 698 C C . VAL A 1 85 ? -6.917 -5.466 -19.980 1.00 87.12 85 VAL A C 1
ATOM 700 O O . VAL A 1 85 ? -6.760 -5.709 -21.172 1.00 87.12 85 VAL A O 1
ATOM 703 N N . TYR A 1 86 ? -7.388 -4.291 -19.562 1.00 86.06 86 TYR A N 1
ATOM 704 C CA . TYR A 1 86 ? -7.712 -3.189 -20.468 1.00 86.06 86 TYR A CA 1
ATOM 705 C C . TYR A 1 86 ? -6.471 -2.695 -21.218 1.00 86.06 86 TYR A C 1
ATOM 707 O O . TYR A 1 86 ? -6.508 -2.530 -22.434 1.00 86.06 86 TYR A O 1
ATOM 715 N N . ASN A 1 87 ? -5.356 -2.512 -20.510 1.00 78.31 87 ASN A N 1
ATOM 716 C CA . ASN A 1 87 ? -4.102 -2.064 -21.098 1.00 78.31 87 ASN A CA 1
ATOM 717 C C . ASN A 1 87 ? -3.545 -3.126 -22.055 1.00 78.31 87 ASN A C 1
ATOM 719 O O . ASN A 1 87 ? -3.317 -2.822 -23.214 1.00 78.31 87 ASN A O 1
ATOM 723 N N . THR A 1 88 ? -3.471 -4.397 -21.653 1.00 72.81 88 THR A N 1
ATOM 724 C CA . THR A 1 88 ? -3.016 -5.499 -22.517 1.00 72.81 88 THR A CA 1
ATOM 725 C C . THR A 1 88 ? -3.876 -5.657 -23.773 1.00 72.81 88 THR A C 1
ATOM 727 O O . THR A 1 88 ? -3.334 -5.905 -24.843 1.00 72.81 88 THR A O 1
ATOM 730 N N . ARG A 1 89 ? -5.198 -5.461 -23.682 1.00 69.00 89 ARG A N 1
ATOM 731 C CA . ARG A 1 89 ? -6.102 -5.530 -24.846 1.00 69.00 89 ARG A CA 1
ATOM 732 C C . ARG A 1 89 ? -5.989 -4.315 -25.763 1.00 69.00 89 ARG A C 1
ATOM 734 O O . ARG A 1 89 ? -6.125 -4.456 -26.970 1.00 69.00 89 ARG A O 1
ATOM 741 N N . ASN A 1 90 ? -5.698 -3.141 -25.213 1.00 60.91 90 ASN A N 1
ATOM 742 C CA . ASN A 1 90 ? -5.439 -1.931 -25.997 1.00 60.91 90 ASN A CA 1
ATOM 743 C C . ASN A 1 90 ? -3.972 -1.812 -26.452 1.00 60.91 90 ASN A C 1
ATOM 745 O O . ASN A 1 90 ? -3.639 -0.943 -27.256 1.00 60.91 90 ASN A O 1
ATOM 749 N N . MET A 1 9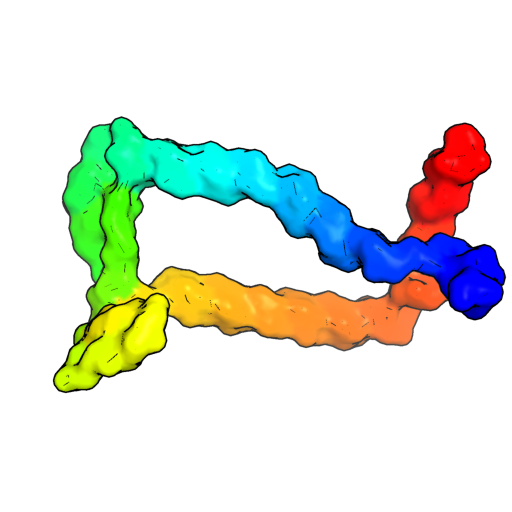1 ? -3.089 -2.683 -25.958 1.00 53.53 91 MET A N 1
ATOM 750 C CA . MET A 1 91 ? -1.681 -2.784 -26.343 1.00 53.53 91 MET A CA 1
ATOM 751 C C . MET A 1 91 ? -1.449 -3.665 -27.578 1.00 53.53 91 MET A C 1
ATOM 753 O O . MET A 1 91 ? -0.296 -3.811 -27.980 1.00 53.53 91 MET A O 1
ATOM 757 N N . ASP A 1 92 ? -2.503 -4.162 -28.235 1.00 44.03 92 ASP A N 1
ATOM 758 C CA . ASP A 1 92 ? -2.410 -5.016 -29.434 1.00 44.03 92 ASP A CA 1
ATOM 759 C C . ASP A 1 92 ? -2.121 -4.252 -30.750 1.00 44.03 92 ASP A C 1
ATOM 761 O O . ASP A 1 92 ? -2.250 -4.784 -31.846 1.00 44.03 92 ASP A O 1
ATOM 765 N N . MET A 1 93 ? -1.693 -2.984 -30.680 1.00 40.03 93 MET A N 1
ATOM 766 C CA . MET A 1 93 ? -1.094 -2.296 -31.842 1.00 40.03 93 MET A CA 1
ATOM 767 C C . MET A 1 93 ? -0.062 -1.206 -31.494 1.00 40.03 93 MET A C 1
ATOM 769 O O . MET A 1 93 ? 0.551 -0.624 -32.385 1.00 40.03 93 MET A O 1
ATOM 773 N N . SER A 1 94 ? 0.193 -0.949 -30.204 1.00 39.47 94 SER A N 1
ATOM 774 C CA . SER A 1 94 ? 1.073 0.146 -29.746 1.00 39.47 94 SER A CA 1
ATOM 775 C C . SER A 1 94 ? 2.355 -0.341 -29.059 1.00 39.47 94 SER A C 1
ATOM 777 O O . SER A 1 94 ? 3.325 0.414 -28.966 1.00 39.47 94 SER A O 1
ATOM 779 N N . ALA A 1 95 ? 2.411 -1.608 -28.627 1.00 40.09 95 ALA A N 1
ATOM 780 C CA . ALA A 1 95 ? 3.602 -2.208 -28.015 1.00 40.09 95 ALA A CA 1
ATOM 781 C C . ALA A 1 95 ? 4.663 -2.676 -29.035 1.00 40.09 95 ALA A C 1
ATOM 783 O O . ALA A 1 95 ? 5.806 -2.900 -28.649 1.00 40.09 95 ALA A O 1
ATOM 784 N N . MET A 1 96 ? 4.321 -2.750 -30.330 1.00 39.16 96 MET A N 1
ATOM 785 C CA . MET A 1 96 ? 5.289 -2.903 -31.434 1.00 39.16 96 MET A CA 1
ATOM 786 C C . MET A 1 96 ? 5.567 -1.596 -32.200 1.00 39.16 96 MET A C 1
ATOM 788 O O . MET A 1 96 ? 6.424 -1.599 -33.078 1.00 39.16 96 MET A O 1
ATOM 792 N N . GLY A 1 97 ? 4.893 -0.478 -31.882 1.00 36.91 97 GLY A N 1
ATOM 793 C CA . GLY A 1 97 ? 4.946 0.728 -32.730 1.00 36.91 97 GLY A CA 1
ATOM 794 C C . GLY A 1 97 ? 5.059 2.096 -32.045 1.00 36.91 97 GLY A C 1
ATOM 795 O O . GLY A 1 97 ? 5.470 3.040 -32.708 1.00 36.91 97 GLY A O 1
ATOM 796 N N . GLY A 1 98 ? 4.734 2.247 -30.753 1.00 36.97 98 GLY A N 1
ATOM 797 C CA . GLY A 1 98 ? 4.590 3.582 -30.137 1.00 36.97 98 GLY A CA 1
ATOM 798 C C . GLY A 1 98 ? 5.594 3.931 -29.036 1.00 36.97 98 GLY A C 1
ATOM 799 O O . GLY A 1 98 ? 6.044 5.068 -28.956 1.00 36.97 98 GLY A O 1
ATOM 800 N N . ASN A 1 99 ? 5.996 2.964 -28.204 1.00 39.06 99 ASN A N 1
ATOM 801 C CA . ASN A 1 99 ? 6.922 3.215 -27.084 1.00 39.06 99 ASN A CA 1
ATOM 802 C C . ASN A 1 99 ? 8.400 2.927 -27.403 1.00 39.06 99 ASN A C 1
ATOM 804 O O . ASN A 1 99 ? 9.271 3.187 -26.576 1.00 39.06 99 ASN A O 1
ATOM 808 N N . GLY A 1 100 ? 8.702 2.445 -28.614 1.00 42.91 100 GLY A N 1
ATOM 809 C CA . GLY A 1 100 ? 10.082 2.309 -29.097 1.00 42.91 100 GLY A CA 1
ATOM 810 C C . GLY A 1 100 ? 10.762 3.658 -29.356 1.00 42.91 100 GLY A C 1
ATOM 811 O O . GLY A 1 100 ? 11.984 3.753 -29.287 1.00 42.91 100 GLY A O 1
ATOM 812 N N . GLN A 1 101 ? 9.982 4.721 -29.591 1.00 36.56 101 GLN A N 1
ATOM 813 C CA . GLN A 1 101 ? 10.537 6.045 -29.873 1.00 36.56 101 GLN A CA 1
ATOM 814 C C . GLN A 1 101 ? 11.049 6.745 -28.609 1.00 36.56 101 GLN A C 1
ATOM 816 O O . GLN A 1 101 ? 12.110 7.351 -28.662 1.00 36.56 101 GLN A O 1
ATOM 821 N N . MET A 1 102 ? 10.404 6.586 -27.446 1.00 41.25 102 MET A N 1
ATOM 822 C CA . MET A 1 102 ? 10.893 7.208 -26.203 1.00 41.25 102 MET A CA 1
ATOM 823 C C . MET A 1 102 ? 12.172 6.554 -25.647 1.00 41.25 102 MET A C 1
ATOM 825 O O . MET A 1 102 ? 12.930 7.216 -24.943 1.00 41.25 102 MET A O 1
ATOM 829 N N . MET A 1 103 ? 12.471 5.300 -26.011 1.00 46.53 103 MET A N 1
ATOM 830 C CA . MET A 1 103 ? 13.746 4.656 -25.654 1.00 46.53 103 MET A CA 1
ATOM 831 C C . MET A 1 103 ? 14.908 5.007 -26.596 1.00 46.53 103 MET A C 1
ATOM 833 O O . MET A 1 103 ? 16.058 4.961 -26.164 1.00 46.53 103 MET A O 1
ATOM 837 N N . LEU A 1 104 ? 14.635 5.414 -27.842 1.00 45.97 104 LEU A N 1
ATOM 838 C CA . LEU A 1 104 ? 15.662 5.951 -28.748 1.00 45.97 104 LEU A CA 1
ATOM 839 C C . LEU A 1 104 ? 16.167 7.331 -28.289 1.00 45.97 104 LEU A C 1
ATOM 841 O O . LEU A 1 104 ? 17.341 7.637 -28.475 1.00 45.97 104 LEU A O 1
ATOM 845 N N . TYR A 1 105 ? 15.319 8.135 -27.632 1.00 44.53 105 TYR A N 1
ATOM 846 C CA . TYR A 1 105 ? 15.684 9.475 -27.146 1.00 44.53 105 TYR A CA 1
ATOM 847 C C . TYR A 1 105 ? 16.517 9.495 -25.846 1.00 44.53 105 TYR A C 1
ATOM 849 O O . TYR A 1 105 ? 16.915 10.563 -25.395 1.00 44.53 105 TYR A O 1
ATOM 857 N N . MET A 1 106 ? 16.795 8.334 -25.239 1.00 48.62 106 MET A N 1
ATOM 858 C CA . MET A 1 106 ? 17.715 8.199 -24.093 1.00 48.62 106 MET A CA 1
ATOM 859 C C . MET A 1 106 ? 19.067 7.576 -24.479 1.00 48.62 106 MET A C 1
ATOM 861 O O . MET A 1 106 ? 19.907 7.345 -23.611 1.00 48.62 106 MET A O 1
ATOM 865 N N . GLN A 1 107 ? 19.272 7.261 -25.763 1.00 41.84 107 GLN A N 1
ATOM 866 C CA . GLN A 1 107 ? 20.537 6.734 -26.289 1.00 41.84 107 GLN A CA 1
ATOM 867 C C . GLN A 1 107 ? 21.474 7.815 -26.858 1.00 41.84 107 GLN A C 1
ATOM 869 O O . GLN A 1 107 ? 22.505 7.460 -27.431 1.00 41.84 107 GLN A O 1
ATOM 874 N N . TYR A 1 108 ? 21.159 9.101 -26.676 1.00 41.66 108 TYR A N 1
ATOM 875 C CA . TYR A 1 108 ? 22.088 10.214 -26.898 1.00 41.66 108 TYR A CA 1
ATOM 876 C C . TYR A 1 108 ? 22.310 11.020 -25.618 1.00 41.66 108 TYR A C 1
ATOM 878 O O . TYR A 1 108 ? 21.353 11.151 -24.822 1.00 41.66 108 TYR A O 1
#

pLDDT: mean 73.18, std 16.21, range [36.56, 94.31]

Sequence (108 aa):
MKMYREFGVNPLGGCFPMLLQMPIWFALYRFFPAAIEFRQASFLWASDLSSYDVFAKLPFEIPFYGAHISMFTILWAISTIVYTVYNTRNMDMSAMGGNGQMMLYMQY

Secondary structure (DSSP, 8-state):
-HHHHHTT--TTTTTHHHHHHHHHHHHHHHHHHH-GGGTT--BTTBS-SSS---SEEEEEEETTTEEEE-HHHHHHHHHHHHHHHHHHHHTTTTTTTTSHHHHHTT--

Foldseek 3Di:
DVVCVVLVHDPCPVCVVVVVCVVVVVVVLVPQLVDPVQAQDDDDQARGRNDARFPDFAPDADPPPGGGDGVVVVVVVVVVVVVVVVCVVVCPPCVSPPCVVVSVVVVD

Radius of gyration: 20.41 Å; chains: 1; bounding box: 40×33×47 Å